Protein AF-A0A9W3CLK1-F1 (afdb_monomer_lite)

Secondary structure (DSSP, 8-state):
--------HHHHHHHHHHHHHHHHHHHHHHHHHHHHHHHHHHHHH--SHHHHHHHHHHHHHHHHHHT-TT---PPPEEEEEE-SSS-EEEEEE---SS-HHHHHHHHH-TTGGGT-TTEEEEEEEEEEEEETTEEEEEEEEEEEEEETTEEEE-

Foldseek 3Di:
DDDDPDPPVVVQVVVVVVPQPVVLVLLVVCVPPPPVVLLVVLVVPDPDPVSVVVSVVQVVQQVCLVPPPPDDFDTWDWDWADDPDDDIDIDIHGDHSHQPVSVVCCVQPQVVCVSPVFWDGFPDKDWPDDDPSDTDIDTDTWTWDDDDPDIDID

Organism: Raphanus sativus (NCBI:txid3726)

Sequence (154 aa):
MFENKDVFPGFVVWINQTIREPLKAEFKRLRNVKEQNLVKSLKAEKETTHDNHRYEKLEKQLQAWRTNPSWIDQPPKVQVKTQNGSFCHLNIEVNVGLPPESVYNIFTHPDNKRYFKNIKECISRKVLMEEGPMQTVEVKQAAAWKFLWWSVKI

Structure (mmCIF, N/CA/C/O backbone):
data_AF-A0A9W3CLK1-F1
#
_entry.id   AF-A0A9W3CLK1-F1
#
loop_
_atom_site.group_PDB
_atom_site.id
_atom_site.type_symbol
_atom_site.label_atom_id
_atom_site.label_alt_id
_atom_site.label_comp_id
_atom_site.label_asym_id
_atom_site.label_entity_id
_atom_site.label_seq_id
_atom_site.pdbx_PDB_ins_code
_atom_site.Cartn_x
_atom_site.Cartn_y
_atom_site.Cartn_z
_atom_site.occupancy
_atom_site.B_iso_or_equiv
_atom_site.auth_seq_id
_atom_site.auth_comp_id
_atom_site.auth_asym_id
_atom_site.auth_atom_id
_atom_site.pdbx_PDB_model_num
ATOM 1 N N . MET A 1 1 ? -12.351 27.516 29.440 1.00 32.84 1 MET A N 1
ATOM 2 C CA . MET A 1 1 ? -11.060 26.983 29.914 1.00 32.84 1 MET A CA 1
ATOM 3 C C . MET A 1 1 ? -11.330 25.588 30.456 1.00 32.84 1 MET A C 1
ATOM 5 O O . MET A 1 1 ? -11.848 25.477 31.552 1.00 32.84 1 MET A O 1
ATOM 9 N N . PHE A 1 2 ? -11.107 24.547 29.652 1.00 29.19 2 PHE A N 1
ATOM 10 C CA . PHE A 1 2 ? -11.082 23.163 30.131 1.00 29.19 2 PHE A CA 1
ATOM 11 C C . PHE A 1 2 ? -9.828 22.519 29.561 1.00 29.19 2 PHE A C 1
ATOM 13 O O . PHE A 1 2 ? -9.726 22.215 28.375 1.00 29.19 2 PHE A O 1
ATOM 20 N N . GLU A 1 3 ? -8.842 22.447 30.437 1.00 38.81 3 GLU A N 1
ATOM 21 C CA . GLU A 1 3 ? -7.552 21.819 30.259 1.00 38.81 3 GLU A CA 1
ATOM 22 C C . GLU A 1 3 ? -7.741 20.364 30.695 1.00 38.81 3 GLU A C 1
ATOM 24 O O . GLU A 1 3 ? -7.945 20.105 31.873 1.00 38.81 3 GLU A O 1
ATOM 29 N N . ASN A 1 4 ? -7.750 19.421 29.753 1.00 38.91 4 ASN A N 1
ATOM 30 C CA . ASN A 1 4 ? -7.657 17.998 30.072 1.00 38.91 4 ASN A CA 1
ATOM 31 C C . ASN A 1 4 ? -6.397 17.452 29.412 1.00 38.91 4 ASN A C 1
ATOM 33 O O . ASN A 1 4 ? -6.362 17.074 28.241 1.00 38.91 4 ASN A O 1
ATOM 37 N N . LYS A 1 5 ? -5.333 17.507 30.211 1.00 41.12 5 LYS A N 1
ATOM 38 C CA . LYS A 1 5 ? -4.092 16.769 30.037 1.00 41.12 5 LYS A CA 1
ATOM 39 C C . LYS A 1 5 ? -4.393 15.327 30.413 1.00 41.12 5 LYS A C 1
ATOM 41 O O . LYS A 1 5 ? -4.421 15.051 31.593 1.00 41.12 5 LYS A O 1
ATOM 46 N N . ASP A 1 6 ? -4.626 14.458 29.437 1.00 45.28 6 ASP A N 1
ATOM 47 C CA . ASP A 1 6 ? -4.433 13.008 29.588 1.00 45.28 6 ASP A CA 1
ATOM 48 C C . ASP A 1 6 ? -4.319 12.364 28.200 1.00 45.28 6 ASP A C 1
ATOM 50 O O . ASP A 1 6 ? -5.123 11.548 27.753 1.00 45.28 6 ASP A O 1
ATOM 54 N N . VAL A 1 7 ? -3.281 12.769 27.466 1.00 46.81 7 VAL A N 1
ATOM 55 C CA . VAL A 1 7 ? -2.800 12.002 26.315 1.00 46.81 7 VAL A CA 1
ATOM 56 C C . VAL A 1 7 ? -1.894 10.921 26.884 1.00 46.81 7 VAL A C 1
ATOM 58 O O . VAL A 1 7 ? -0.743 11.208 27.190 1.00 46.81 7 VAL A O 1
ATOM 61 N N . PHE A 1 8 ? -2.407 9.698 27.052 1.00 44.97 8 PHE A N 1
ATOM 62 C CA . PHE A 1 8 ? -1.614 8.542 27.483 1.00 44.97 8 PHE A CA 1
ATOM 63 C C . PHE A 1 8 ? -0.464 8.301 26.489 1.00 44.97 8 PHE A C 1
ATOM 65 O O . PHE A 1 8 ? -0.695 7.730 25.415 1.00 44.97 8 PHE A O 1
ATOM 72 N N . PRO A 1 9 ? 0.790 8.671 26.817 1.00 54.47 9 PRO A N 1
ATOM 73 C CA . PRO A 1 9 ? 1.911 8.539 25.887 1.00 54.47 9 PRO A CA 1
ATOM 74 C C . PRO A 1 9 ? 2.159 7.064 25.551 1.00 54.47 9 PRO A C 1
ATOM 76 O O . PRO A 1 9 ? 2.515 6.722 24.424 1.00 54.47 9 PRO A O 1
ATOM 79 N N . GLY A 1 10 ? 1.876 6.179 26.515 1.00 53.38 10 GLY A N 1
ATOM 80 C CA . GLY A 1 10 ? 1.973 4.731 26.361 1.00 53.38 10 GLY A CA 1
ATOM 81 C C . GLY A 1 10 ? 1.075 4.170 25.258 1.00 53.38 10 GLY A C 1
ATOM 82 O O . GLY A 1 10 ? 1.513 3.284 24.532 1.00 53.38 10 GLY A O 1
ATOM 83 N N . PHE A 1 11 ? -0.130 4.714 25.054 1.00 53.09 11 PHE A N 1
ATOM 84 C CA . PHE A 1 11 ? -1.050 4.223 24.021 1.00 53.09 11 PHE A CA 1
ATOM 85 C C . PHE A 1 11 ? -0.568 4.583 22.606 1.00 53.09 11 PHE A C 1
ATOM 87 O O . PHE A 1 11 ? -0.604 3.751 21.702 1.00 53.09 11 PHE A O 1
ATOM 94 N N . VAL A 1 12 ? -0.028 5.794 22.419 1.00 55.78 12 VAL A N 1
ATOM 95 C CA . VAL A 1 12 ? 0.512 6.252 21.124 1.00 55.78 12 VAL A CA 1
ATOM 96 C C . VAL A 1 12 ? 1.803 5.507 20.759 1.00 55.78 12 VAL A C 1
ATOM 98 O O . VAL A 1 12 ? 1.991 5.109 19.606 1.00 55.78 12 VAL A O 1
ATOM 101 N N . VAL A 1 13 ? 2.684 5.274 21.739 1.00 59.16 13 VAL A N 1
ATOM 102 C CA . VAL A 1 13 ? 3.910 4.477 21.553 1.00 59.16 13 VAL A CA 1
ATOM 103 C C . VAL A 1 13 ? 3.567 3.018 21.231 1.00 59.16 13 VAL A C 1
ATOM 105 O O . VAL A 1 13 ? 4.127 2.453 20.288 1.00 59.16 13 VAL A O 1
ATOM 108 N N . TRP A 1 14 ? 2.597 2.439 21.943 1.00 55.56 14 TRP A N 1
ATOM 109 C CA . TRP A 1 14 ? 2.131 1.068 21.730 1.00 55.56 14 TRP A CA 1
ATOM 110 C C . TRP A 1 14 ? 1.499 0.864 20.345 1.00 55.56 14 TRP A C 1
ATOM 112 O O . TRP A 1 14 ? 1.829 -0.108 19.663 1.00 55.56 14 TRP A O 1
ATOM 122 N N . ILE A 1 15 ? 0.669 1.800 19.866 1.00 56.59 15 ILE A N 1
ATOM 123 C CA . ILE A 1 15 ? 0.101 1.758 18.505 1.00 56.59 15 ILE A CA 1
ATOM 124 C C . ILE A 1 15 ? 1.206 1.807 17.442 1.00 56.59 15 ILE A C 1
ATOM 126 O O . ILE A 1 15 ? 1.190 1.012 16.501 1.00 56.59 15 ILE A O 1
ATOM 130 N N . ASN A 1 16 ? 2.191 2.699 17.590 1.00 58.41 16 ASN A N 1
ATOM 131 C CA . ASN A 1 16 ? 3.292 2.819 16.628 1.00 58.41 16 ASN A CA 1
ATOM 132 C C . ASN A 1 16 ? 4.101 1.519 16.498 1.00 58.41 16 ASN A C 1
ATOM 134 O O . ASN A 1 16 ? 4.444 1.119 15.384 1.00 58.41 16 ASN A O 1
ATOM 138 N N . GLN A 1 17 ? 4.390 0.845 17.613 1.00 60.28 17 GLN A N 1
ATOM 139 C CA . GLN A 1 17 ? 5.095 -0.442 17.611 1.00 60.28 17 GLN A CA 1
ATOM 140 C C . GLN A 1 17 ? 4.221 -1.569 17.039 1.00 60.28 17 GLN A C 1
ATOM 142 O O . GLN A 1 17 ? 4.678 -2.327 16.183 1.00 60.28 17 GLN A O 1
ATOM 147 N N . THR A 1 18 ? 2.947 -1.627 17.438 1.00 59.12 18 THR A N 1
ATOM 148 C CA . THR A 1 18 ? 2.001 -2.672 17.012 1.00 59.12 18 THR A CA 1
ATOM 149 C C . THR A 1 18 ? 1.671 -2.596 15.521 1.00 59.12 18 THR A C 1
ATOM 151 O O . THR A 1 18 ? 1.406 -3.622 14.908 1.00 59.12 18 THR A O 1
ATOM 154 N N . ILE A 1 19 ? 1.713 -1.410 14.905 1.00 59.34 19 ILE A N 1
ATOM 155 C CA . ILE A 1 19 ? 1.439 -1.235 13.468 1.00 59.34 19 ILE A CA 1
ATOM 156 C C . ILE A 1 19 ? 2.698 -1.451 12.607 1.00 59.34 19 ILE A C 1
ATOM 158 O O . ILE A 1 19 ? 2.594 -1.973 11.494 1.00 59.34 19 ILE A O 1
ATOM 162 N N . ARG A 1 20 ? 3.897 -1.094 13.093 1.00 57.81 20 ARG A N 1
ATOM 163 C CA . ARG A 1 20 ? 5.140 -1.147 12.295 1.00 57.81 20 ARG A CA 1
ATOM 164 C C . ARG A 1 20 ? 5.575 -2.558 11.912 1.00 57.81 20 ARG A C 1
ATOM 166 O O . ARG A 1 20 ? 5.870 -2.795 10.741 1.00 57.81 20 ARG A O 1
ATOM 173 N N . GLU A 1 21 ? 5.626 -3.484 12.866 1.00 65.69 21 GLU A N 1
ATOM 174 C CA . GLU A 1 21 ? 6.140 -4.837 12.607 1.00 65.69 21 GLU A CA 1
ATOM 175 C C . GLU A 1 21 ? 5.239 -5.654 11.658 1.00 65.69 21 GLU A C 1
ATOM 177 O O . GLU A 1 21 ? 5.756 -6.231 10.694 1.00 65.69 21 GLU A O 1
ATOM 182 N N . PRO A 1 22 ? 3.896 -5.643 11.806 1.00 62.69 22 PRO A N 1
ATOM 183 C CA . PRO A 1 22 ? 3.004 -6.301 10.853 1.00 62.69 22 PRO A CA 1
ATOM 184 C C . PRO A 1 22 ? 3.088 -5.702 9.449 1.00 62.69 22 PRO A C 1
ATOM 186 O O . PRO A 1 22 ? 3.072 -6.451 8.472 1.00 62.69 22 PRO A O 1
ATOM 189 N N . LEU A 1 23 ? 3.223 -4.374 9.326 1.00 55.78 23 LEU A N 1
ATOM 190 C CA . LEU A 1 23 ? 3.400 -3.725 8.024 1.00 55.78 23 LEU A CA 1
ATOM 191 C C . LEU A 1 23 ? 4.710 -4.155 7.363 1.00 55.78 23 LEU A C 1
ATOM 193 O O . LEU A 1 23 ? 4.704 -4.533 6.194 1.00 55.78 23 LEU A O 1
ATOM 197 N N . LYS A 1 24 ? 5.821 -4.163 8.105 1.00 60.84 24 LYS A N 1
ATOM 198 C CA . LYS A 1 24 ? 7.133 -4.587 7.596 1.00 60.84 24 LYS A CA 1
ATOM 199 C C . LYS A 1 24 ? 7.107 -6.031 7.082 1.00 60.84 24 LYS A C 1
ATOM 201 O O . LYS A 1 24 ? 7.610 -6.311 5.992 1.00 60.84 24 LYS A O 1
ATOM 206 N N . ALA A 1 25 ? 6.482 -6.938 7.833 1.00 63.69 25 ALA A N 1
ATOM 207 C CA . ALA A 1 25 ? 6.323 -8.336 7.437 1.00 63.69 25 ALA A CA 1
ATOM 208 C C . ALA A 1 25 ? 5.411 -8.501 6.208 1.00 63.69 25 ALA A C 1
ATOM 210 O O . ALA A 1 25 ? 5.738 -9.264 5.294 1.00 63.69 25 ALA A O 1
ATOM 211 N N . GLU A 1 26 ? 4.295 -7.766 6.142 1.00 59.78 26 GLU A N 1
ATOM 212 C CA . GLU A 1 26 ? 3.408 -7.784 4.976 1.00 59.78 26 GLU A CA 1
ATOM 213 C C . GLU A 1 26 ? 4.099 -7.231 3.727 1.00 59.78 26 GLU A C 1
ATOM 215 O O . GLU A 1 26 ? 4.034 -7.882 2.690 1.00 59.78 26 GLU A O 1
ATOM 220 N N . PHE A 1 27 ? 4.831 -6.114 3.805 1.00 57.94 27 PHE A N 1
ATOM 221 C CA . PHE A 1 27 ? 5.576 -5.570 2.659 1.00 57.94 27 PHE A CA 1
ATOM 222 C C . PHE A 1 27 ? 6.632 -6.547 2.130 1.00 57.94 27 PHE A C 1
ATOM 224 O O . PHE A 1 27 ? 6.719 -6.763 0.918 1.00 57.94 27 PHE A O 1
ATOM 231 N N . LYS A 1 28 ? 7.374 -7.217 3.022 1.00 62.97 28 LYS A N 1
ATOM 232 C CA . LYS A 1 28 ? 8.324 -8.270 2.630 1.00 62.97 28 LYS A CA 1
ATOM 233 C C . LYS A 1 28 ? 7.619 -9.442 1.933 1.00 62.97 28 LYS A C 1
ATOM 235 O O . LYS A 1 28 ? 8.110 -9.958 0.932 1.00 62.97 28 LYS A O 1
ATOM 240 N N . ARG A 1 29 ? 6.440 -9.845 2.421 1.00 58.28 29 ARG A N 1
ATOM 241 C CA . ARG A 1 29 ? 5.622 -10.912 1.818 1.00 58.28 29 ARG A CA 1
ATOM 242 C C . ARG A 1 29 ? 5.010 -10.503 0.473 1.00 58.28 29 ARG A C 1
ATOM 244 O O . ARG A 1 29 ? 4.900 -11.339 -0.424 1.00 58.28 29 ARG A O 1
ATOM 251 N N . LEU A 1 30 ? 4.616 -9.236 0.324 1.00 53.25 30 LEU A N 1
ATOM 252 C CA . LEU A 1 30 ? 4.054 -8.681 -0.910 1.00 53.25 30 LEU A CA 1
ATOM 253 C C . LEU A 1 30 ? 5.049 -8.736 -2.069 1.00 53.25 30 LEU A C 1
ATOM 255 O O . LEU A 1 30 ? 4.638 -9.085 -3.177 1.00 53.25 30 LEU A O 1
ATOM 259 N N . ARG A 1 31 ? 6.338 -8.500 -1.797 1.00 54.62 31 ARG A N 1
ATOM 260 C CA . ARG A 1 31 ? 7.413 -8.624 -2.791 1.00 54.62 31 ARG A CA 1
ATOM 261 C C . ARG A 1 31 ? 7.511 -10.031 -3.385 1.00 54.62 31 ARG A C 1
ATOM 263 O O . ARG A 1 31 ? 7.599 -10.183 -4.596 1.00 54.62 31 ARG A O 1
ATOM 270 N N . ASN A 1 32 ? 7.434 -11.067 -2.547 1.00 54.34 32 ASN A N 1
ATOM 271 C CA . ASN A 1 32 ? 7.739 -12.435 -2.980 1.00 54.34 32 ASN A CA 1
ATOM 272 C C . ASN A 1 32 ? 6.598 -13.130 -3.748 1.00 54.34 32 ASN A C 1
ATOM 274 O O . ASN A 1 32 ? 6.869 -13.976 -4.592 1.00 54.34 32 ASN A O 1
ATOM 278 N N . VAL A 1 33 ? 5.326 -12.825 -3.456 1.00 51.88 33 VAL A N 1
ATOM 279 C CA . VAL A 1 33 ? 4.182 -13.643 -3.932 1.00 51.88 33 VAL A CA 1
ATOM 280 C C . VAL A 1 33 ? 3.387 -12.997 -5.077 1.00 51.88 33 VAL A C 1
ATOM 282 O O . VAL A 1 33 ? 2.725 -13.699 -5.845 1.00 51.88 33 VAL A O 1
ATOM 285 N N . LYS A 1 34 ? 3.379 -11.663 -5.201 1.00 55.94 34 LYS A N 1
ATOM 286 C CA . LYS A 1 34 ? 2.338 -10.975 -5.995 1.00 55.94 34 LYS A CA 1
ATOM 287 C C . LYS A 1 34 ? 2.825 -10.253 -7.247 1.00 55.94 34 LYS A C 1
ATOM 289 O O . LYS A 1 34 ? 1.989 -9.969 -8.103 1.00 55.94 34 LYS A O 1
ATOM 294 N N . GLU A 1 35 ? 4.129 -10.043 -7.415 1.00 54.62 35 GLU A N 1
ATOM 295 C CA . GLU A 1 35 ? 4.669 -9.386 -8.614 1.00 54.62 35 GLU A CA 1
ATOM 296 C C . GLU A 1 35 ? 4.442 -10.196 -9.897 1.00 54.62 35 GLU A C 1
ATOM 298 O O . GLU A 1 35 ? 3.976 -9.643 -10.887 1.00 54.62 35 GLU A O 1
ATOM 303 N N . GLN A 1 36 ? 4.654 -11.518 -9.868 1.00 50.81 36 GLN A N 1
ATOM 304 C CA . GLN A 1 36 ? 4.436 -12.389 -11.036 1.00 50.81 36 GLN A CA 1
ATOM 305 C C . GLN A 1 36 ? 2.985 -12.364 -11.540 1.00 50.81 36 GLN A C 1
ATOM 307 O O . GLN A 1 36 ? 2.725 -12.538 -12.728 1.00 50.81 36 GLN A O 1
ATOM 312 N N . ASN A 1 37 ? 2.026 -12.131 -10.642 1.00 55.19 37 ASN A N 1
ATOM 313 C CA . ASN A 1 37 ? 0.617 -12.068 -11.005 1.00 55.19 37 ASN A CA 1
ATOM 314 C C . ASN A 1 37 ? 0.161 -10.670 -11.440 1.00 55.19 37 ASN A C 1
ATOM 316 O O . ASN A 1 37 ? -0.787 -10.580 -12.210 1.00 55.19 37 ASN A O 1
ATOM 320 N N . LEU A 1 38 ? 0.820 -9.607 -10.967 1.00 54.34 38 LEU A N 1
ATOM 321 C CA . LEU A 1 38 ? 0.545 -8.229 -11.383 1.00 54.34 38 LEU A CA 1
ATOM 322 C C . LEU A 1 38 ? 0.961 -8.021 -12.847 1.00 54.34 38 LEU A C 1
ATOM 324 O O . LEU A 1 38 ? 0.194 -7.482 -13.634 1.00 54.34 38 LEU A O 1
ATOM 328 N N . VAL A 1 39 ? 2.110 -8.581 -13.241 1.00 53.84 39 VAL A N 1
ATOM 329 C CA . VAL A 1 39 ? 2.546 -8.668 -14.648 1.00 53.84 39 VAL A CA 1
ATOM 330 C C . VAL A 1 39 ? 1.532 -9.435 -15.505 1.00 53.84 39 VAL A C 1
ATOM 332 O O . VAL A 1 39 ? 1.255 -9.069 -16.644 1.00 53.84 39 VAL A O 1
ATOM 335 N N . LYS A 1 40 ? 0.949 -10.506 -14.956 1.00 55.69 40 LYS A N 1
ATOM 336 C CA . LYS A 1 40 ? -0.004 -11.363 -15.669 1.00 55.69 40 LYS A CA 1
ATOM 337 C C . LYS A 1 40 ? -1.389 -10.722 -15.827 1.00 55.69 40 LYS A C 1
ATOM 339 O O . LYS A 1 40 ? -1.987 -10.895 -16.882 1.00 55.69 40 LYS A O 1
ATOM 344 N N . SER A 1 41 ? -1.892 -9.988 -14.825 1.00 54.78 41 SER A N 1
ATOM 345 C CA . SER A 1 41 ? -3.189 -9.296 -14.935 1.00 54.78 41 SER A CA 1
ATOM 346 C C . SER A 1 41 ? -3.107 -8.074 -15.845 1.00 54.78 41 SER A C 1
ATOM 348 O O . SER A 1 41 ? -3.996 -7.873 -16.660 1.00 54.78 41 SER A O 1
ATOM 350 N N . LEU A 1 42 ? -2.002 -7.326 -15.785 1.00 52.69 42 LEU A N 1
ATOM 351 C CA . LEU A 1 42 ? -1.740 -6.201 -16.680 1.00 52.69 42 LEU A CA 1
ATOM 352 C C . LEU A 1 42 ? -1.675 -6.631 -18.158 1.00 52.69 42 LEU A C 1
ATOM 354 O O . LEU A 1 42 ? -2.276 -5.990 -19.016 1.00 52.69 42 LEU A O 1
ATOM 358 N N . LYS A 1 43 ? -1.022 -7.762 -18.462 1.00 52.34 43 LYS A N 1
ATOM 359 C CA . LYS A 1 43 ? -0.974 -8.327 -19.825 1.00 52.34 43 LYS A CA 1
ATOM 360 C C . LYS A 1 43 ? -2.339 -8.754 -20.373 1.00 52.34 43 LYS A C 1
ATOM 362 O O . LYS A 1 43 ? -2.511 -8.756 -21.583 1.00 52.34 43 LYS A O 1
ATOM 367 N N . ALA A 1 44 ? -3.285 -9.131 -19.513 1.00 52.03 44 ALA A N 1
ATOM 368 C CA . ALA A 1 44 ? -4.592 -9.634 -19.937 1.00 52.03 44 ALA A CA 1
ATOM 369 C C . ALA A 1 44 ? -5.599 -8.522 -20.294 1.00 52.03 44 ALA A C 1
ATOM 371 O O . ALA A 1 44 ? -6.623 -8.816 -20.898 1.00 52.03 44 ALA A O 1
ATOM 372 N N . GLU A 1 45 ? -5.338 -7.265 -19.915 1.00 52.53 45 GLU A N 1
ATOM 373 C CA . GLU A 1 45 ? -6.322 -6.176 -20.018 1.00 52.53 45 GLU A CA 1
ATOM 374 C C . GLU A 1 45 ? -6.114 -5.247 -21.233 1.00 52.53 45 GLU A C 1
ATOM 376 O O . GLU A 1 45 ? -7.017 -4.486 -21.568 1.00 52.53 45 GLU A O 1
ATOM 381 N N . LYS A 1 46 ? -4.957 -5.269 -21.918 1.00 53.28 46 LYS A N 1
ATOM 382 C CA . LYS A 1 46 ? -4.653 -4.282 -22.979 1.00 53.28 46 LYS A CA 1
ATOM 383 C C . LYS A 1 46 ? -3.889 -4.860 -24.173 1.00 53.28 46 LYS A C 1
ATOM 385 O O . LYS A 1 46 ? -2.670 -5.012 -24.126 1.00 53.28 46 LYS A O 1
ATOM 390 N N . GLU A 1 47 ? -4.612 -5.099 -25.266 1.00 49.25 47 GLU A N 1
ATOM 391 C CA . GLU A 1 47 ? -4.083 -5.483 -26.581 1.00 49.25 47 GLU A CA 1
ATOM 392 C C . GLU A 1 47 ? -4.100 -4.278 -27.547 1.00 49.25 47 GLU A C 1
ATOM 394 O O . GLU A 1 47 ? -4.954 -4.174 -28.421 1.00 49.25 47 GLU A O 1
ATOM 399 N N . THR A 1 48 ? -3.156 -3.338 -27.410 1.00 49.84 48 THR A N 1
ATOM 400 C CA . THR A 1 48 ? -2.817 -2.387 -28.492 1.00 49.84 48 THR A CA 1
ATOM 401 C C . THR A 1 48 ? -1.300 -2.199 -28.605 1.00 49.84 48 THR A C 1
ATOM 403 O O . THR A 1 48 ? -0.554 -2.386 -27.642 1.00 49.84 48 THR A O 1
ATOM 406 N N . THR A 1 49 ? -0.802 -1.822 -29.787 1.00 54.19 49 THR A N 1
ATOM 407 C CA . THR A 1 49 ? 0.642 -1.685 -30.071 1.00 54.19 49 THR A CA 1
ATOM 408 C C . THR A 1 49 ? 1.333 -0.634 -29.189 1.00 54.19 49 THR A C 1
ATOM 410 O O . THR A 1 49 ? 2.484 -0.820 -28.797 1.00 54.19 49 THR A O 1
ATOM 413 N N . HIS A 1 50 ? 0.626 0.446 -28.830 1.00 51.41 50 HIS A N 1
ATOM 414 C CA . HIS A 1 50 ? 1.121 1.488 -27.921 1.00 51.41 50 HIS A CA 1
ATOM 415 C C . HIS A 1 50 ? 1.218 0.986 -26.469 1.00 51.41 50 HIS A C 1
ATOM 417 O O . HIS A 1 50 ? 2.165 1.313 -25.749 1.00 51.41 50 HIS A O 1
ATOM 423 N N . ASP A 1 51 ? 0.277 0.137 -26.053 1.00 58.25 51 ASP A N 1
ATOM 424 C CA . ASP A 1 51 ? 0.295 -0.481 -24.728 1.00 58.25 51 ASP A CA 1
ATOM 425 C C . ASP A 1 51 ? 1.456 -1.472 -24.580 1.00 58.25 51 ASP A C 1
ATOM 427 O O . ASP A 1 51 ? 2.083 -1.533 -23.522 1.00 58.25 51 ASP A O 1
ATOM 431 N N . ASN A 1 52 ? 1.829 -2.176 -25.653 1.00 64.00 52 ASN A N 1
ATOM 432 C CA . ASN A 1 52 ? 2.902 -3.171 -25.612 1.00 64.00 52 ASN A CA 1
ATOM 433 C C . ASN A 1 52 ? 4.279 -2.556 -25.280 1.00 64.00 52 ASN A C 1
ATOM 435 O O . ASN A 1 52 ? 5.014 -3.081 -24.444 1.00 64.00 52 ASN A O 1
ATOM 439 N N . HIS A 1 53 ? 4.603 -1.389 -25.853 1.00 72.38 53 HIS A N 1
ATOM 440 C CA . HIS A 1 53 ? 5.848 -0.670 -25.543 1.00 72.38 53 HIS A CA 1
ATOM 441 C C . HIS A 1 53 ? 5.874 -0.152 -24.093 1.00 72.38 53 HIS A C 1
ATOM 443 O O . HIS A 1 53 ? 6.910 -0.185 -23.421 1.00 72.38 53 HIS A O 1
ATOM 449 N N . ARG A 1 54 ? 4.724 0.302 -23.574 1.00 74.19 54 ARG A N 1
ATOM 450 C CA . ARG A 1 54 ? 4.588 0.728 -22.173 1.00 74.19 54 ARG A CA 1
ATOM 451 C C . ARG A 1 54 ? 4.797 -0.447 -21.215 1.00 74.19 54 ARG A C 1
ATOM 453 O O . ARG A 1 54 ? 5.511 -0.291 -20.225 1.00 74.19 54 ARG A O 1
ATOM 460 N N . TYR A 1 55 ? 4.257 -1.623 -21.538 1.00 76.94 55 TYR A N 1
ATOM 461 C CA . TYR A 1 55 ? 4.496 -2.841 -20.763 1.00 76.94 55 TYR A CA 1
ATOM 462 C C . TYR A 1 55 ? 5.952 -3.283 -20.790 1.00 76.94 55 TYR A C 1
ATOM 464 O O . TYR A 1 55 ? 6.515 -3.566 -19.738 1.00 76.94 55 TYR A O 1
ATOM 472 N N . GLU A 1 56 ? 6.592 -3.294 -21.957 1.00 82.38 56 GLU A N 1
ATOM 473 C CA . GLU A 1 56 ? 8.005 -3.660 -22.065 1.00 82.38 56 GLU A CA 1
ATOM 474 C C . GLU A 1 56 ? 8.897 -2.725 -21.229 1.00 82.38 56 GLU A C 1
ATOM 476 O O . GLU A 1 56 ? 9.805 -3.172 -20.520 1.00 82.38 56 GLU A O 1
ATOM 481 N N . LYS A 1 57 ? 8.600 -1.420 -21.252 1.00 87.12 57 LYS A N 1
ATOM 482 C CA . LYS A 1 57 ? 9.272 -0.423 -20.413 1.00 87.12 57 LYS A CA 1
ATOM 483 C C . LYS A 1 57 ? 9.069 -0.711 -18.923 1.00 87.12 57 LYS A C 1
ATOM 485 O O . LYS A 1 57 ? 10.043 -0.669 -18.170 1.00 87.12 57 LYS A O 1
ATOM 490 N N . LEU A 1 58 ? 7.843 -1.024 -18.502 1.00 85.75 58 LEU A N 1
ATOM 491 C CA . LEU A 1 58 ? 7.532 -1.340 -17.107 1.00 85.75 58 LEU A CA 1
ATOM 492 C C . LEU A 1 58 ? 8.234 -2.624 -16.641 1.00 85.75 58 LEU A C 1
ATOM 494 O O . LEU A 1 58 ? 8.785 -2.649 -15.543 1.00 85.75 58 LEU A O 1
ATOM 498 N N . GLU A 1 59 ? 8.289 -3.661 -17.479 1.00 85.31 59 GLU A N 1
ATOM 499 C CA . GLU A 1 59 ? 9.010 -4.907 -17.183 1.00 85.31 59 GLU A CA 1
ATOM 500 C C . GLU A 1 59 ? 10.512 -4.672 -17.000 1.00 85.31 59 GLU A C 1
ATOM 502 O O . GLU A 1 59 ? 11.101 -5.154 -16.031 1.00 85.31 59 GLU A O 1
ATOM 507 N N . LYS A 1 60 ? 11.134 -3.875 -17.878 1.00 89.12 60 LYS A N 1
ATOM 508 C CA . LYS A 1 60 ? 12.545 -3.480 -17.737 1.00 89.12 60 LYS A CA 1
ATOM 509 C C . LYS A 1 60 ? 12.791 -2.742 -16.420 1.00 89.12 60 LYS A C 1
ATOM 511 O O . LYS A 1 60 ? 13.761 -3.036 -15.723 1.00 89.12 60 LYS A O 1
ATOM 516 N N . GLN A 1 61 ? 11.899 -1.821 -16.052 1.00 88.12 61 GLN A N 1
ATOM 517 C CA . GLN A 1 61 ? 11.986 -1.101 -14.780 1.00 88.12 61 GLN A CA 1
ATOM 518 C C . GLN A 1 61 ? 11.815 -2.040 -13.580 1.00 88.12 61 GLN A C 1
ATOM 520 O O . GLN A 1 61 ? 12.614 -1.982 -12.649 1.00 88.12 61 GLN A O 1
ATOM 525 N N . LEU A 1 62 ? 10.820 -2.931 -13.600 1.00 87.75 62 LEU A N 1
ATOM 526 C CA . LEU A 1 62 ? 10.618 -3.942 -12.558 1.00 87.75 62 LEU A CA 1
ATOM 527 C C . LEU A 1 62 ? 11.860 -4.818 -12.386 1.00 87.75 62 LEU A C 1
ATOM 529 O O . LEU A 1 62 ? 12.292 -5.055 -11.260 1.00 87.75 62 LEU A O 1
ATOM 533 N N . GLN A 1 63 ? 12.464 -5.259 -13.490 1.00 88.00 63 GLN A N 1
ATOM 534 C CA . GLN A 1 63 ? 13.674 -6.067 -13.442 1.00 88.00 63 GLN A CA 1
ATOM 535 C C . GLN A 1 63 ? 14.845 -5.303 -12.814 1.00 88.00 63 GLN A C 1
ATOM 537 O O . GLN A 1 63 ? 15.506 -5.846 -11.932 1.00 88.00 63 GLN A O 1
ATOM 542 N N . ALA A 1 64 ? 15.050 -4.039 -13.196 1.00 88.56 64 ALA A N 1
ATOM 543 C CA . ALA A 1 64 ? 16.089 -3.193 -12.613 1.00 88.56 64 ALA A CA 1
ATOM 544 C C . ALA A 1 64 ? 15.907 -2.999 -11.097 1.00 88.56 64 ALA A C 1
ATOM 546 O O . ALA A 1 64 ? 16.885 -3.052 -10.354 1.00 88.56 64 ALA A O 1
ATOM 547 N N . TRP A 1 65 ? 14.666 -2.833 -10.623 1.00 87.06 65 TRP A N 1
ATOM 548 C CA . TRP A 1 65 ? 14.363 -2.743 -9.191 1.00 87.06 65 TRP A CA 1
ATOM 549 C C . TRP A 1 65 ? 14.613 -4.061 -8.448 1.00 87.06 65 TRP A C 1
ATOM 551 O O . TRP A 1 65 ? 15.180 -4.036 -7.358 1.00 87.06 65 TRP A O 1
ATOM 561 N N . ARG A 1 66 ? 14.259 -5.214 -9.037 1.00 82.44 66 ARG A N 1
ATOM 562 C CA . ARG A 1 66 ? 14.494 -6.543 -8.433 1.00 82.44 66 ARG A CA 1
ATOM 563 C C . ARG A 1 66 ? 15.967 -6.858 -8.241 1.00 82.44 66 ARG A C 1
ATOM 565 O O . ARG A 1 66 ? 16.332 -7.487 -7.253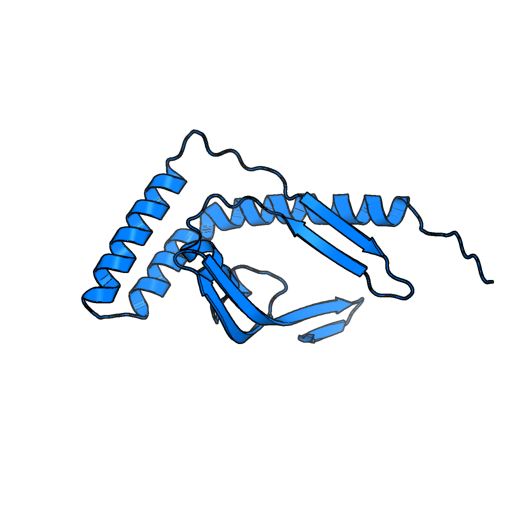 1.00 82.44 66 ARG A O 1
ATOM 572 N N . THR A 1 67 ? 16.793 -6.475 -9.208 1.00 88.25 67 THR A N 1
ATOM 573 C CA . THR A 1 67 ? 18.224 -6.781 -9.196 1.00 88.25 67 THR A CA 1
ATOM 574 C C . THR A 1 67 ? 19.057 -5.678 -8.561 1.00 88.25 67 THR A C 1
ATOM 576 O O . THR A 1 67 ? 20.274 -5.803 -8.567 1.00 88.25 67 THR A O 1
ATOM 579 N N . ASN A 1 68 ? 18.447 -4.600 -8.052 1.00 88.69 68 ASN A N 1
ATOM 580 C CA . ASN A 1 68 ? 19.176 -3.482 -7.464 1.00 88.69 68 ASN A CA 1
ATOM 581 C C . ASN A 1 68 ? 19.837 -3.913 -6.139 1.00 88.69 68 ASN A C 1
ATOM 583 O O . ASN A 1 68 ? 19.135 -4.035 -5.131 1.00 88.69 68 ASN A O 1
ATOM 587 N N . PRO A 1 69 ? 21.172 -4.103 -6.097 1.00 87.06 69 PRO A N 1
ATOM 588 C CA . PRO A 1 69 ? 21.851 -4.574 -4.891 1.00 87.06 69 PRO A CA 1
ATOM 589 C C . PRO A 1 69 ? 21.923 -3.489 -3.809 1.00 87.06 69 PRO A C 1
ATOM 591 O O . PRO A 1 69 ? 22.114 -3.795 -2.636 1.00 87.06 69 PRO A O 1
ATOM 594 N N . SER A 1 70 ? 21.757 -2.224 -4.199 1.00 89.62 70 SER A N 1
ATOM 595 C CA . SER A 1 70 ? 21.789 -1.070 -3.303 1.00 89.62 70 SER A CA 1
ATOM 596 C C . SER A 1 70 ? 20.439 -0.811 -2.632 1.00 89.62 70 SER A C 1
ATOM 598 O O . SER A 1 70 ? 20.350 0.048 -1.754 1.00 89.62 70 SER A O 1
ATOM 600 N N . TRP A 1 71 ? 19.371 -1.510 -3.038 1.00 86.81 71 TRP A N 1
ATOM 601 C CA . TRP A 1 71 ? 18.070 -1.359 -2.400 1.00 86.81 71 TRP A CA 1
ATOM 602 C C . TRP A 1 71 ? 18.042 -2.071 -1.047 1.00 86.81 71 TRP A C 1
ATOM 604 O O . TRP A 1 71 ? 18.190 -3.289 -0.957 1.00 86.81 71 TRP A O 1
ATOM 614 N N . ILE A 1 72 ? 17.778 -1.304 0.008 1.00 86.94 72 ILE A N 1
ATOM 615 C CA . ILE A 1 72 ? 17.603 -1.812 1.366 1.00 86.94 72 ILE A CA 1
ATOM 616 C C . ILE A 1 72 ? 16.225 -1.387 1.853 1.00 86.94 72 ILE A C 1
ATOM 618 O O . ILE A 1 72 ? 15.867 -0.210 1.790 1.00 86.94 72 ILE A O 1
ATOM 622 N N . ASP A 1 73 ? 15.463 -2.343 2.380 1.00 83.94 73 ASP A N 1
ATOM 623 C CA . ASP A 1 73 ? 14.134 -2.073 2.914 1.00 83.94 73 ASP A CA 1
ATOM 624 C C . ASP A 1 73 ? 14.191 -1.200 4.151 1.00 83.94 73 ASP A C 1
ATOM 626 O O . ASP A 1 73 ? 14.569 -1.635 5.243 1.00 83.94 73 ASP A O 1
ATOM 630 N N . GLN A 1 74 ? 13.753 0.037 3.971 1.00 86.06 74 GLN A N 1
ATOM 631 C CA . GLN A 1 74 ? 13.623 0.968 5.068 1.00 86.06 74 GLN A CA 1
ATOM 632 C C . GLN A 1 74 ? 12.290 0.744 5.787 1.00 86.06 74 GLN A C 1
ATOM 634 O O . GLN A 1 74 ? 11.260 0.512 5.146 1.00 86.06 74 GLN A O 1
ATOM 639 N N . PRO A 1 75 ? 12.278 0.804 7.128 1.00 86.56 75 PRO A N 1
ATOM 640 C CA . PRO A 1 75 ? 11.031 0.752 7.870 1.00 86.56 75 PRO A CA 1
ATOM 641 C C . PRO A 1 75 ? 10.161 1.977 7.532 1.00 86.56 75 PRO A C 1
ATOM 643 O O . PRO A 1 75 ? 10.693 3.065 7.299 1.00 86.56 75 PRO A O 1
ATOM 646 N N . PRO A 1 76 ? 8.827 1.832 7.542 1.00 87.62 76 PRO A N 1
ATOM 647 C CA . PRO A 1 76 ? 7.924 2.945 7.287 1.00 87.62 76 PRO A CA 1
ATOM 648 C C . PRO A 1 76 ? 8.017 3.990 8.407 1.00 87.62 76 PRO A C 1
ATOM 650 O O . PRO A 1 76 ? 8.099 3.651 9.596 1.00 87.62 76 PRO A O 1
ATOM 653 N N . LYS A 1 77 ? 7.947 5.273 8.049 1.00 88.75 77 LYS A N 1
ATOM 654 C CA . LYS A 1 77 ? 7.751 6.349 9.020 1.00 88.75 77 LYS A CA 1
ATOM 655 C C . LYS A 1 77 ? 6.257 6.461 9.286 1.00 88.75 77 LYS A C 1
ATOM 657 O O . LYS A 1 77 ? 5.468 6.702 8.380 1.00 88.75 77 LYS A O 1
ATOM 662 N N . VAL A 1 78 ? 5.875 6.271 10.540 1.00 88.00 78 VAL A N 1
ATOM 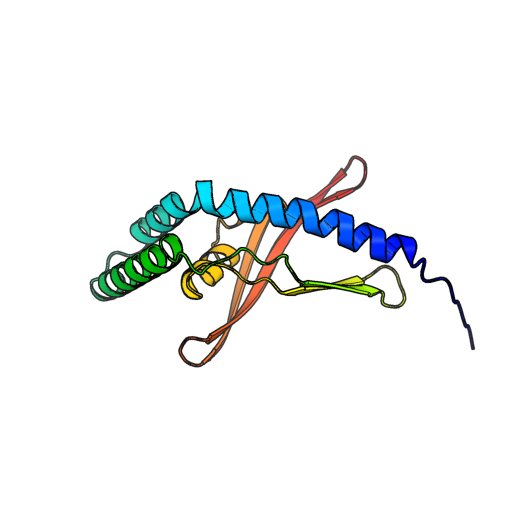663 C CA . VAL A 1 78 ? 4.483 6.331 10.989 1.00 88.00 78 VAL A CA 1
ATOM 664 C C . VAL A 1 78 ? 4.361 7.468 11.990 1.00 88.00 78 VAL A C 1
ATOM 666 O O . VAL A 1 78 ? 5.162 7.556 12.921 1.00 88.00 78 VAL A O 1
ATOM 669 N N . GLN A 1 79 ? 3.386 8.344 11.777 1.00 86.12 79 GLN A N 1
ATOM 670 C CA . GLN A 1 79 ? 3.027 9.421 12.687 1.00 86.12 79 GLN A CA 1
ATOM 671 C C . GLN A 1 79 ? 1.536 9.325 12.988 1.00 86.12 79 GLN A C 1
ATOM 673 O O . GLN A 1 79 ? 0.713 9.264 12.078 1.00 86.12 79 GLN A O 1
ATOM 678 N N . VAL A 1 80 ? 1.190 9.333 14.271 1.00 85.88 80 VAL A N 1
ATOM 679 C CA . VAL A 1 80 ? -0.196 9.326 14.740 1.00 85.88 80 VAL A CA 1
ATOM 680 C C . VAL A 1 80 ? -0.427 10.629 15.485 1.00 85.88 80 VAL A C 1
ATOM 682 O O . VAL A 1 80 ? 0.283 10.927 16.443 1.00 85.88 80 VAL A O 1
ATOM 685 N N . LYS A 1 81 ? -1.398 11.417 15.032 1.00 84.06 81 LYS A N 1
ATOM 686 C CA . LYS A 1 81 ? -1.844 12.635 15.706 1.00 84.06 81 LYS A CA 1
ATOM 687 C C . LYS A 1 81 ? -3.245 12.403 16.249 1.00 84.06 81 LYS A C 1
ATOM 689 O O . LYS A 1 81 ? -4.178 12.182 15.480 1.00 84.06 81 LYS A O 1
ATOM 694 N N . THR A 1 82 ? -3.394 12.463 17.563 1.00 78.88 82 THR A N 1
ATOM 695 C CA . THR A 1 82 ? -4.710 12.454 18.206 1.00 78.88 82 THR A CA 1
ATOM 696 C C . THR A 1 82 ? -5.334 13.836 18.043 1.00 78.88 82 THR A C 1
ATOM 698 O O . THR A 1 82 ? -4.674 14.842 18.302 1.00 78.88 82 THR A O 1
ATOM 701 N N . GLN A 1 83 ? -6.579 13.898 17.581 1.00 75.88 83 GLN A N 1
ATOM 702 C CA . GLN A 1 83 ? -7.371 15.126 17.613 1.00 75.88 83 GLN A CA 1
ATOM 703 C C . GLN A 1 83 ? -8.410 15.023 18.726 1.00 75.88 83 GLN A C 1
ATOM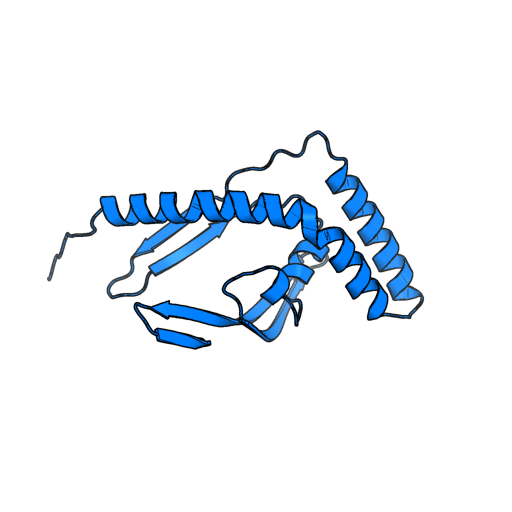 705 O O . GLN A 1 83 ? -8.716 13.922 19.179 1.00 75.88 83 GLN A O 1
ATOM 710 N N . ASN A 1 84 ? -8.932 16.160 19.191 1.00 69.62 84 ASN A N 1
ATOM 711 C CA . ASN A 1 84 ? -9.972 16.166 20.218 1.00 69.62 84 ASN A CA 1
ATOM 712 C C . ASN A 1 84 ? -11.155 15.295 19.764 1.00 69.62 84 ASN A C 1
ATOM 714 O O . ASN A 1 84 ? -11.731 15.536 18.705 1.00 69.62 84 ASN A O 1
ATOM 718 N N . GLY A 1 85 ? -11.501 14.291 20.570 1.00 69.75 85 GLY A N 1
ATOM 719 C CA . GLY A 1 85 ? -12.513 13.288 20.238 1.00 69.75 85 GLY A CA 1
ATOM 720 C C . GLY A 1 85 ? -11.914 11.897 20.019 1.00 69.75 85 GLY A C 1
ATOM 721 O O . GLY A 1 85 ? -10.850 11.571 20.537 1.00 69.75 85 GLY A O 1
ATOM 722 N N . SER A 1 86 ? -12.634 11.051 19.284 1.00 69.06 86 SER A N 1
ATOM 723 C CA . SER A 1 86 ? -12.304 9.632 19.076 1.00 69.06 86 SER A CA 1
ATOM 724 C C . SER A 1 86 ? -11.508 9.347 17.797 1.00 69.06 86 SER A C 1
ATOM 726 O O . SER A 1 86 ? -11.143 8.198 17.549 1.00 69.06 86 SER A O 1
ATOM 728 N N . PHE A 1 87 ? -11.236 10.364 16.976 1.00 75.81 87 PHE A N 1
ATOM 729 C CA . PHE A 1 87 ? -10.547 10.206 15.696 1.00 75.81 87 PHE A CA 1
ATOM 730 C C . PHE A 1 87 ? -9.049 10.511 15.810 1.00 75.81 87 PHE A C 1
ATOM 732 O O . PHE A 1 87 ? -8.621 11.430 16.513 1.00 75.81 87 PHE A O 1
ATOM 739 N N . CYS A 1 88 ? -8.237 9.752 15.074 1.00 78.94 88 CYS A N 1
ATOM 740 C CA . 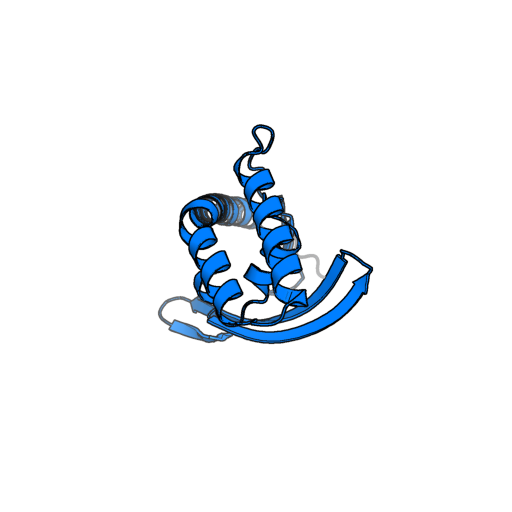CYS A 1 88 ? -6.802 9.978 14.947 1.00 78.94 88 CYS A CA 1
ATOM 741 C C . CYS A 1 88 ? -6.408 10.171 13.478 1.00 78.94 88 CYS A C 1
ATOM 743 O O . CYS A 1 88 ? -6.944 9.528 12.577 1.00 78.94 88 CYS A O 1
ATOM 745 N N . HIS A 1 89 ? -5.441 11.054 13.241 1.00 81.50 89 HIS A N 1
ATOM 746 C CA . HIS A 1 89 ? -4.798 11.206 11.944 1.00 81.50 89 HIS A CA 1
ATOM 747 C C . HIS A 1 89 ? -3.542 10.348 11.891 1.00 81.50 89 HIS A C 1
ATOM 749 O O . HIS A 1 89 ? -2.570 10.596 12.607 1.00 81.50 89 HIS A O 1
ATOM 755 N N . LEU A 1 90 ? -3.574 9.345 11.022 1.00 85.31 90 LEU A N 1
ATOM 756 C CA . LEU A 1 90 ? -2.462 8.454 10.736 1.00 85.31 90 LEU A CA 1
ATOM 757 C C . LEU A 1 90 ? -1.773 8.912 9.446 1.00 85.31 90 LEU A C 1
ATOM 759 O O . LEU A 1 90 ? -2.370 8.868 8.375 1.00 85.31 90 LEU A O 1
ATOM 763 N N . ASN A 1 91 ? -0.517 9.336 9.549 1.00 86.12 91 ASN A N 1
ATOM 764 C CA . ASN A 1 91 ? 0.345 9.617 8.407 1.00 86.12 91 ASN A CA 1
ATOM 765 C C . ASN A 1 91 ? 1.405 8.514 8.293 1.00 86.12 91 ASN A C 1
ATOM 767 O O . ASN A 1 91 ? 2.133 8.251 9.254 1.00 86.12 91 ASN A O 1
ATOM 771 N N . ILE A 1 92 ? 1.483 7.867 7.131 1.00 86.19 92 ILE A N 1
ATOM 772 C CA . ILE A 1 92 ? 2.434 6.789 6.849 1.00 86.19 92 ILE A CA 1
ATOM 773 C C . ILE A 1 92 ? 3.231 7.165 5.602 1.00 86.19 92 ILE A C 1
ATOM 775 O O . ILE A 1 92 ? 2.664 7.331 4.528 1.00 86.19 92 ILE A O 1
ATOM 779 N N . GLU A 1 93 ? 4.549 7.231 5.739 1.00 90.31 93 GLU A N 1
ATOM 780 C CA . GLU A 1 93 ? 5.493 7.424 4.640 1.00 90.31 93 GLU A CA 1
ATOM 781 C C . GLU A 1 93 ? 6.329 6.147 4.490 1.00 90.31 93 GLU A C 1
ATOM 783 O O . GLU A 1 93 ? 6.929 5.659 5.454 1.00 90.31 93 GLU A O 1
ATOM 788 N N . VAL A 1 94 ? 6.338 5.571 3.286 1.00 88.50 94 VAL A N 1
ATOM 789 C CA . VAL A 1 94 ? 7.010 4.300 2.982 1.00 88.50 94 VAL A CA 1
ATOM 790 C C . VAL A 1 94 ? 7.830 4.442 1.711 1.00 88.50 94 VAL A C 1
ATOM 792 O O . VAL A 1 94 ? 7.323 4.907 0.694 1.00 88.50 94 VAL A O 1
ATOM 795 N N . ASN A 1 95 ? 9.065 3.949 1.754 1.00 89.12 95 ASN A N 1
ATOM 796 C CA . ASN A 1 95 ? 9.886 3.754 0.566 1.00 89.12 95 ASN A CA 1
ATOM 797 C C . ASN A 1 95 ? 9.612 2.357 -0.003 1.00 89.12 95 ASN A C 1
ATOM 799 O O . ASN A 1 95 ? 9.812 1.352 0.681 1.00 89.12 95 ASN A O 1
ATOM 803 N N . VAL A 1 96 ? 9.138 2.288 -1.248 1.00 86.81 96 VAL A N 1
ATOM 804 C CA . VAL A 1 96 ? 8.774 1.031 -1.915 1.00 86.81 96 VAL A CA 1
ATOM 805 C C . VAL A 1 96 ? 9.741 0.769 -3.064 1.00 86.81 96 VAL A C 1
ATOM 807 O O . VAL A 1 96 ? 9.922 1.624 -3.925 1.00 86.81 96 VAL A O 1
ATOM 810 N N . GLY A 1 97 ? 10.341 -0.422 -3.088 1.00 88.31 97 GLY A N 1
ATOM 811 C CA . GLY A 1 97 ? 11.305 -0.846 -4.110 1.00 88.31 97 GLY A CA 1
ATOM 812 C C . GLY A 1 97 ? 10.624 -1.284 -5.401 1.00 88.31 97 GLY A C 1
ATOM 813 O O . GLY A 1 97 ? 10.793 -2.419 -5.832 1.00 88.31 97 GLY A O 1
ATOM 814 N N . LEU A 1 98 ? 9.778 -0.420 -5.957 1.00 87.06 98 LEU A N 1
ATOM 815 C CA . LEU A 1 98 ? 8.984 -0.661 -7.155 1.00 87.06 98 LEU A CA 1
ATOM 816 C C . LEU A 1 98 ? 8.922 0.619 -8.000 1.00 87.06 98 LEU A C 1
ATOM 818 O O . LEU A 1 98 ? 8.963 1.719 -7.445 1.00 87.06 98 LEU A O 1
ATOM 822 N N . PRO A 1 99 ? 8.736 0.508 -9.327 1.00 87.00 99 PRO A N 1
ATOM 823 C CA . PRO A 1 99 ? 8.427 1.662 -10.163 1.00 87.00 99 PRO A CA 1
ATOM 824 C C . PRO A 1 99 ? 7.160 2.387 -9.670 1.00 87.00 99 PRO A C 1
ATOM 826 O O . PRO A 1 99 ? 6.200 1.707 -9.288 1.00 87.00 99 PRO A O 1
ATOM 829 N N . PRO A 1 100 ? 7.096 3.733 -9.738 1.00 84.50 100 PRO A N 1
ATOM 830 C CA . PRO A 1 100 ? 5.918 4.500 -9.320 1.00 84.50 100 PRO A CA 1
ATOM 831 C C . PRO A 1 100 ? 4.606 4.014 -9.952 1.00 84.50 100 PRO A C 1
ATOM 833 O O . PRO A 1 100 ? 3.595 3.897 -9.265 1.00 84.50 100 PRO A O 1
ATOM 836 N N . GLU A 1 101 ? 4.640 3.640 -11.234 1.00 82.56 101 GLU A N 1
ATOM 837 C CA . GLU A 1 101 ? 3.486 3.087 -11.952 1.00 82.56 101 GLU A CA 1
ATOM 838 C C . GLU A 1 101 ? 3.004 1.756 -11.353 1.00 82.56 101 GLU A C 1
ATOM 840 O O . GLU A 1 101 ? 1.805 1.555 -11.164 1.00 82.56 101 GLU A O 1
ATOM 845 N N . SER A 1 102 ? 3.922 0.864 -10.970 1.00 84.62 102 SER A N 1
ATOM 846 C CA . SER A 1 102 ? 3.573 -0.395 -10.303 1.00 84.62 102 SER A CA 1
ATOM 847 C C . SER A 1 102 ? 2.946 -0.153 -8.934 1.00 84.62 102 SER A C 1
ATOM 849 O O . SER A 1 102 ? 1.946 -0.786 -8.602 1.00 84.62 102 SER A O 1
ATOM 851 N N . VAL A 1 103 ? 3.503 0.776 -8.147 1.00 85.88 103 VAL A N 1
ATOM 852 C CA . VAL A 1 103 ? 2.946 1.149 -6.836 1.00 85.88 103 VAL A CA 1
ATOM 853 C C . VAL A 1 103 ? 1.529 1.678 -7.014 1.00 85.88 103 VAL A C 1
ATOM 855 O O . VAL A 1 103 ? 0.595 1.178 -6.392 1.00 85.88 103 VAL A O 1
ATOM 858 N N . TYR A 1 104 ? 1.354 2.632 -7.920 1.00 82.81 104 TYR A N 1
ATOM 859 C CA . TYR A 1 104 ? 0.060 3.209 -8.233 1.00 82.81 104 TYR A CA 1
ATOM 860 C C . TYR A 1 104 ? -0.965 2.144 -8.652 1.00 82.81 104 TYR A C 1
ATOM 862 O O . TYR A 1 104 ? -2.082 2.117 -8.126 1.00 82.81 104 TYR A O 1
ATOM 870 N N . ASN A 1 105 ? -0.579 1.223 -9.538 1.00 81.50 105 ASN A N 1
ATOM 871 C CA . ASN A 1 105 ? -1.452 0.145 -9.991 1.00 81.50 105 ASN A CA 1
ATOM 872 C C . ASN A 1 105 ? -1.874 -0.765 -8.831 1.00 81.50 105 ASN A C 1
ATOM 874 O O . ASN A 1 105 ? -3.043 -1.114 -8.758 1.00 81.50 105 ASN A O 1
ATOM 878 N N . ILE A 1 106 ? -0.994 -1.084 -7.872 1.00 83.62 106 ILE A N 1
ATOM 879 C CA . ILE A 1 106 ? -1.348 -1.895 -6.688 1.00 83.62 106 ILE A CA 1
ATOM 880 C C . ILE A 1 106 ? -2.466 -1.241 -5.865 1.00 83.62 106 ILE A C 1
ATOM 882 O O . ILE A 1 106 ? -3.422 -1.914 -5.475 1.00 83.62 106 ILE A O 1
ATOM 886 N N . PHE A 1 107 ? -2.353 0.058 -5.582 1.00 80.31 107 PHE A N 1
ATOM 887 C CA . PHE A 1 107 ? -3.326 0.765 -4.740 1.00 80.31 107 PHE A CA 1
ATOM 888 C C . PHE A 1 107 ? -4.655 1.006 -5.451 1.00 80.31 107 PHE A C 1
ATOM 890 O O . PHE A 1 107 ? -5.716 0.970 -4.823 1.00 80.31 107 PHE A O 1
ATOM 897 N N . THR A 1 108 ? -4.600 1.232 -6.760 1.00 75.88 108 THR A N 1
ATOM 898 C CA . THR A 1 108 ? -5.760 1.632 -7.557 1.00 75.88 108 THR A CA 1
ATOM 899 C C . THR A 1 108 ? -6.425 0.480 -8.311 1.00 75.88 108 THR A C 1
ATOM 901 O O . THR A 1 108 ? -7.459 0.710 -8.939 1.00 75.88 108 THR A O 1
ATOM 904 N N . HIS A 1 109 ? -5.873 -0.740 -8.251 1.00 76.81 109 HIS A N 1
ATOM 905 C CA . HIS A 1 109 ? -6.450 -1.907 -8.918 1.00 76.81 109 HIS A CA 1
ATOM 906 C C . HIS A 1 109 ? -7.869 -2.192 -8.389 1.00 76.81 109 HIS A C 1
ATOM 908 O O . HIS A 1 109 ? -8.077 -2.175 -7.171 1.00 76.81 109 HIS A O 1
ATOM 914 N N . PRO A 1 110 ? -8.843 -2.526 -9.251 1.00 68.44 110 PRO A N 1
ATOM 915 C CA . PRO A 1 110 ? -10.185 -2.902 -8.799 1.00 68.44 110 PRO A CA 1
ATOM 916 C C . PRO A 1 110 ? -10.169 -4.145 -7.887 1.00 68.44 110 PRO A C 1
ATOM 918 O O . PRO A 1 110 ? -10.915 -4.216 -6.915 1.00 68.44 110 PRO A O 1
ATOM 921 N N . ASP A 1 111 ? -9.251 -5.086 -8.135 1.00 73.44 111 ASP A N 1
ATOM 922 C CA . ASP A 1 111 ? -8.982 -6.258 -7.276 1.00 73.44 111 ASP A CA 1
ATOM 923 C C . ASP A 1 111 ? -7.830 -6.035 -6.265 1.00 73.44 111 ASP A C 1
ATOM 925 O O . ASP A 1 111 ? -7.002 -6.913 -6.004 1.00 73.44 111 ASP A O 1
ATOM 929 N N . ASN A 1 112 ? -7.716 -4.833 -5.692 1.00 75.75 112 ASN A N 1
ATOM 930 C CA . ASN A 1 112 ? -6.638 -4.519 -4.746 1.00 75.75 112 ASN A CA 1
ATOM 931 C C . ASN A 1 112 ? -6.747 -5.255 -3.392 1.00 75.75 112 ASN A C 1
ATOM 933 O O . ASN A 1 112 ? -5.751 -5.357 -2.668 1.00 75.75 112 ASN A O 1
ATOM 937 N N . LYS A 1 113 ? -7.910 -5.845 -3.068 1.00 72.50 113 LYS A N 1
ATOM 938 C CA . LYS A 1 113 ? -8.124 -6.704 -1.884 1.00 72.50 113 LYS A CA 1
ATOM 939 C C . LYS A 1 113 ? -7.118 -7.848 -1.804 1.00 72.50 113 LYS A C 1
ATOM 941 O O . LYS A 1 113 ? -6.784 -8.339 -0.726 1.00 72.50 113 LYS A O 1
ATOM 946 N N . ARG A 1 114 ? -6.583 -8.269 -2.955 1.00 73.56 114 ARG A N 1
ATOM 947 C CA . ARG A 1 114 ? -5.532 -9.275 -3.001 1.00 73.56 114 ARG A CA 1
ATOM 948 C C . ARG A 1 114 ? -4.257 -8.783 -2.336 1.00 73.56 114 ARG A C 1
ATOM 950 O O . ARG A 1 114 ? -3.538 -9.606 -1.782 1.00 73.56 114 ARG A O 1
ATOM 957 N N . TYR A 1 115 ? -3.961 -7.487 -2.366 1.00 71.38 115 TYR A N 1
ATOM 958 C CA . TYR A 1 115 ? -2.760 -6.874 -1.795 1.00 71.38 115 TYR A CA 1
ATOM 959 C C . TYR A 1 115 ? -2.973 -6.441 -0.343 1.00 71.38 115 TYR A C 1
ATOM 961 O O . TYR A 1 115 ? -2.077 -6.641 0.473 1.00 71.38 115 TYR A O 1
ATOM 969 N N . PHE A 1 116 ? -4.171 -5.975 0.006 1.00 77.62 116 PHE A N 1
ATOM 970 C CA . PHE A 1 116 ? -4.462 -5.415 1.323 1.00 77.62 116 PHE A CA 1
ATOM 971 C C . PHE A 1 116 ? -5.513 -6.239 2.073 1.00 77.62 116 PHE A C 1
ATOM 973 O O . PHE A 1 116 ? -6.667 -6.306 1.669 1.00 77.62 116 PHE A O 1
ATOM 980 N N . LYS A 1 117 ? -5.132 -6.825 3.216 1.00 70.50 117 LYS A N 1
ATOM 981 C CA . LYS A 1 117 ? -6.008 -7.717 4.005 1.00 70.50 117 LYS A CA 1
ATOM 982 C C . LYS A 1 117 ? -7.328 -7.076 4.449 1.00 70.50 117 LYS A C 1
ATOM 984 O O . LYS A 1 117 ? -8.334 -7.774 4.549 1.00 70.50 117 LYS A O 1
ATOM 989 N N . ASN A 1 118 ? -7.300 -5.777 4.738 1.00 72.00 118 ASN A N 1
ATOM 990 C CA . ASN A 1 118 ? -8.439 -5.064 5.310 1.00 72.00 118 ASN A CA 1
ATOM 991 C C . ASN A 1 118 ? -9.181 -4.201 4.288 1.00 72.00 118 ASN A C 1
ATOM 993 O O . ASN A 1 118 ? -10.243 -3.701 4.629 1.00 72.00 118 ASN A O 1
ATOM 997 N N . ILE A 1 119 ? -8.684 -4.052 3.055 1.00 75.00 119 ILE A N 1
ATOM 998 C CA . ILE A 1 119 ? -9.423 -3.368 1.986 1.00 75.00 119 ILE A CA 1
ATOM 999 C C . ILE A 1 119 ? -10.274 -4.415 1.271 1.00 75.00 119 ILE A C 1
ATOM 1001 O O . ILE A 1 119 ? -9.774 -5.446 0.822 1.00 75.00 119 ILE A O 1
ATOM 1005 N N . LYS A 1 120 ? -11.582 -4.175 1.214 1.00 74.56 120 LYS A N 1
ATOM 1006 C CA . LYS A 1 120 ? -12.563 -5.068 0.595 1.00 74.56 120 LYS A CA 1
ATOM 1007 C C . LYS A 1 120 ? -12.764 -4.762 -0.879 1.00 74.56 120 LYS A C 1
ATOM 1009 O O . LYS A 1 120 ? -12.831 -5.701 -1.668 1.00 74.56 120 LYS A O 1
ATOM 1014 N N . GLU A 1 121 ? -12.847 -3.486 -1.233 1.00 75.75 121 GLU A N 1
ATOM 1015 C CA . GLU A 1 121 ? -13.037 -3.046 -2.615 1.00 75.75 121 GLU A CA 1
ATOM 1016 C C . GLU A 1 121 ? -12.550 -1.608 -2.815 1.00 75.75 121 GLU A C 1
ATOM 1018 O O . GLU A 1 121 ? -12.555 -0.798 -1.885 1.00 75.75 121 GLU A O 1
ATOM 1023 N N . CYS A 1 122 ? -12.174 -1.285 -4.050 1.00 78.06 122 CYS A N 1
ATOM 1024 C CA . CYS A 1 122 ? -12.009 0.085 -4.513 1.00 78.06 122 CYS A CA 1
ATOM 1025 C C . CYS A 1 122 ? -13.361 0.572 -5.058 1.00 78.06 122 CYS A C 1
ATOM 1027 O O . CYS A 1 122 ? -13.803 0.098 -6.100 1.00 78.06 122 CYS A O 1
ATOM 1029 N N . ILE A 1 123 ? -14.034 1.473 -4.337 1.00 81.81 123 ILE A N 1
ATOM 1030 C CA . ILE A 1 123 ? -15.366 1.991 -4.695 1.00 81.81 123 ILE A CA 1
ATOM 1031 C C . ILE A 1 123 ? -15.249 2.990 -5.847 1.00 81.81 123 ILE A C 1
ATOM 1033 O O . ILE A 1 123 ? -16.042 2.970 -6.784 1.00 81.81 123 ILE A O 1
ATOM 1037 N N . SER A 1 124 ? -14.268 3.892 -5.776 1.00 82.00 124 SER A N 1
ATOM 1038 C CA . SER A 1 124 ? -14.055 4.892 -6.819 1.00 82.00 124 SER A CA 1
ATOM 1039 C C . SER A 1 124 ? -12.604 5.328 -6.906 1.00 82.00 124 SER A C 1
ATOM 1041 O O . SER A 1 124 ? -11.902 5.400 -5.898 1.00 82.00 124 SER A O 1
ATOM 1043 N N . ARG A 1 125 ? -12.199 5.731 -8.107 1.00 81.38 125 ARG A N 1
ATOM 1044 C CA . ARG A 1 125 ? -10.896 6.318 -8.407 1.00 81.38 125 ARG A CA 1
ATOM 1045 C C . ARG A 1 125 ? -11.109 7.556 -9.264 1.00 81.38 125 ARG A C 1
ATOM 1047 O O . ARG A 1 125 ? -11.755 7.473 -10.304 1.00 81.38 125 ARG A O 1
ATOM 1054 N N . LYS A 1 126 ? -10.545 8.684 -8.846 1.00 82.88 126 LYS A N 1
ATOM 1055 C CA . LYS A 1 126 ? -10.597 9.947 -9.579 1.00 82.88 126 LYS A CA 1
ATOM 1056 C C . LYS A 1 126 ? -9.199 10.541 -9.667 1.00 82.88 126 LYS A C 1
ATOM 1058 O O . LYS A 1 126 ? -8.554 10.759 -8.649 1.00 82.88 126 LYS A O 1
ATOM 1063 N N . VAL A 1 127 ? -8.728 10.799 -10.881 1.00 83.06 127 VAL A N 1
ATOM 1064 C CA . VAL A 1 127 ? -7.475 11.533 -11.098 1.00 83.06 127 VAL A CA 1
ATOM 1065 C C . VAL A 1 127 ? -7.755 13.008 -10.841 1.00 83.06 127 VAL A C 1
ATOM 1067 O O . VAL A 1 127 ? -8.652 13.578 -11.457 1.00 83.06 127 VAL A O 1
ATOM 1070 N N . LEU A 1 128 ? -7.040 13.596 -9.885 1.00 85.56 128 LEU A N 1
ATOM 1071 C CA . LEU A 1 128 ? -7.147 15.016 -9.557 1.00 85.56 128 LEU A CA 1
ATOM 1072 C C . LEU A 1 128 ? -6.147 15.841 -10.368 1.00 85.56 128 LEU A C 1
ATOM 1074 O O . LEU A 1 128 ? -6.479 16.939 -10.801 1.00 85.56 128 LEU A O 1
ATOM 1078 N N . MET A 1 129 ? -4.934 15.316 -10.560 1.00 84.31 129 MET A N 1
ATOM 1079 C CA . MET A 1 129 ? -3.836 16.036 -11.203 1.00 84.31 129 MET A CA 1
ATOM 1080 C C . MET A 1 129 ? -2.835 15.063 -11.828 1.00 84.31 129 MET A C 1
ATOM 1082 O O . MET A 1 129 ? -2.568 14.001 -11.262 1.00 84.31 129 MET A O 1
ATOM 1086 N N . GLU A 1 130 ? -2.285 15.431 -12.981 1.00 81.12 130 GLU A N 1
ATOM 1087 C CA . GLU A 1 130 ? -1.300 14.643 -13.725 1.00 81.12 130 GLU A CA 1
ATOM 1088 C C . GLU A 1 130 ? -0.172 15.576 -14.188 1.00 81.12 130 GLU A C 1
ATOM 1090 O O . GLU A 1 130 ? -0.342 16.378 -15.103 1.00 81.12 130 GLU A O 1
ATOM 1095 N N . GLU A 1 131 ? 0.968 15.507 -13.501 1.00 79.50 131 GLU A N 1
ATOM 1096 C CA . GLU A 1 131 ? 2.177 16.287 -13.775 1.00 79.50 131 GLU A CA 1
ATOM 1097 C C . GLU A 1 131 ? 3.287 15.346 -14.253 1.00 79.50 131 GLU A C 1
ATOM 1099 O O . GLU A 1 131 ? 4.111 14.858 -13.475 1.00 79.50 131 GLU A O 1
ATOM 1104 N N . GLY A 1 132 ? 3.302 15.052 -15.554 1.00 75.12 132 GLY A N 1
ATOM 1105 C CA . GLY A 1 132 ? 4.313 14.179 -16.155 1.00 75.12 132 GLY A CA 1
ATOM 1106 C C . GLY A 1 132 ? 4.330 12.784 -15.504 1.00 75.12 132 GLY A C 1
ATOM 1107 O O . GLY A 1 132 ? 3.356 12.050 -15.650 1.00 75.12 132 GLY A O 1
ATOM 1108 N N . PRO A 1 133 ? 5.415 12.366 -14.814 1.00 61.75 133 PRO A N 1
ATOM 1109 C CA . PRO A 1 133 ? 5.464 11.071 -14.133 1.00 61.75 133 PRO A CA 1
ATOM 1110 C C . PRO A 1 133 ? 4.696 11.033 -12.799 1.00 61.75 133 PRO A C 1
ATOM 1112 O O . PRO A 1 133 ? 4.568 9.955 -12.217 1.00 61.75 133 PRO A O 1
ATOM 1115 N N . MET A 1 134 ? 4.230 12.174 -12.281 1.00 66.88 134 MET A N 1
ATOM 1116 C CA . MET A 1 134 ? 3.499 12.257 -11.016 1.00 66.88 134 MET A CA 1
ATOM 1117 C C . MET A 1 134 ? 1.995 12.340 -11.258 1.00 66.88 134 MET A C 1
ATOM 1119 O O . MET A 1 134 ? 1.518 13.119 -12.079 1.00 66.88 134 MET A O 1
ATOM 1123 N N . GLN A 1 135 ? 1.234 11.552 -10.499 1.00 76.00 135 GLN A N 1
ATOM 1124 C CA . GLN A 1 135 ? -0.220 11.550 -10.567 1.00 76.00 135 GLN A CA 1
ATOM 1125 C C . GLN A 1 135 ? -0.819 11.612 -9.167 1.00 76.00 135 GLN A C 1
ATOM 1127 O O . GLN A 1 135 ? -0.535 10.767 -8.315 1.00 76.00 135 GLN A O 1
ATOM 1132 N N . THR A 1 136 ? -1.698 12.586 -8.958 1.00 80.12 136 THR A N 1
ATOM 1133 C CA . THR A 1 136 ? -2.503 12.706 -7.746 1.00 80.12 136 THR A CA 1
ATOM 1134 C C . THR A 1 136 ? -3.878 12.119 -8.018 1.00 80.12 136 THR A C 1
ATOM 1136 O O . THR A 1 136 ? -4.596 12.553 -8.921 1.00 80.12 136 THR A O 1
ATOM 1139 N N . VAL A 1 137 ? -4.257 11.127 -7.220 1.00 79.00 137 VAL A N 1
ATOM 1140 C CA . VAL A 1 137 ? -5.543 10.433 -7.310 1.00 79.00 137 VAL A CA 1
ATOM 1141 C C . VAL A 1 137 ? -6.254 10.453 -5.974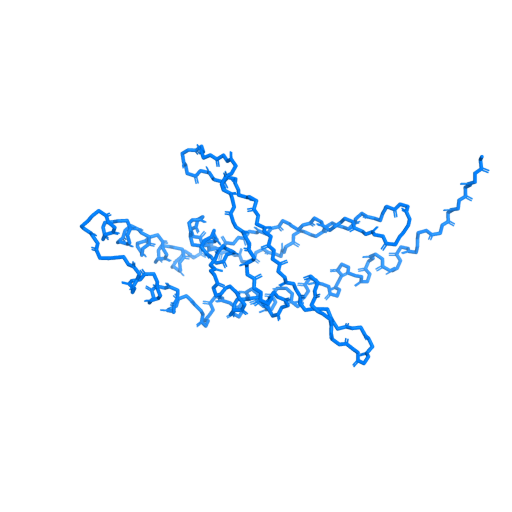 1.00 79.00 137 VAL A C 1
ATOM 1143 O O . VAL A 1 137 ? -5.669 10.152 -4.937 1.00 79.00 137 VAL A O 1
ATOM 1146 N N . GLU A 1 138 ? -7.547 10.724 -6.030 1.00 84.06 138 GLU A N 1
ATOM 1147 C CA . GLU A 1 138 ? -8.474 10.447 -4.949 1.00 84.06 138 GLU A CA 1
ATOM 1148 C C . GLU A 1 138 ? -9.034 9.035 -5.132 1.00 84.06 138 GLU A C 1
ATOM 1150 O O . GLU A 1 138 ? -9.544 8.679 -6.201 1.00 84.06 138 GLU A O 1
ATOM 1155 N N . VAL A 1 139 ? -8.937 8.216 -4.089 1.00 82.75 139 VAL A N 1
ATOM 1156 C CA . VAL A 1 139 ? -9.444 6.843 -4.098 1.00 82.75 139 VAL A CA 1
ATOM 1157 C C . VAL A 1 139 ? -10.372 6.660 -2.905 1.00 82.75 139 VAL A C 1
ATOM 1159 O O . VAL A 1 139 ? -9.992 6.950 -1.774 1.00 82.75 139 VAL A O 1
ATOM 1162 N N . LYS A 1 140 ? -11.580 6.146 -3.151 1.00 83.50 140 LYS A N 1
ATOM 1163 C CA . LYS A 1 140 ? -12.501 5.695 -2.101 1.00 83.50 140 LYS A CA 1
ATOM 1164 C C . LYS A 1 140 ? -12.465 4.181 -2.051 1.00 83.50 140 LYS A C 1
ATOM 1166 O O . LYS A 1 140 ? -12.644 3.525 -3.076 1.00 83.50 140 LYS A O 1
ATOM 1171 N N . GLN A 1 141 ? -12.235 3.627 -0.871 1.00 82.31 141 GLN A N 1
ATOM 1172 C CA . GLN A 1 141 ? -12.120 2.188 -0.658 1.00 82.31 141 GLN A CA 1
ATOM 1173 C C . GLN A 1 141 ? -13.022 1.780 0.495 1.00 82.31 141 GLN A C 1
ATOM 1175 O O . GLN A 1 141 ? -13.085 2.498 1.488 1.00 82.31 141 GLN A O 1
ATOM 1180 N N . ALA A 1 142 ? -13.677 0.626 0.367 1.00 83.25 142 ALA A N 1
ATOM 1181 C CA . ALA A 1 142 ? -14.348 0.016 1.502 1.00 83.25 142 ALA A CA 1
ATOM 1182 C C . ALA A 1 142 ? -13.351 -0.861 2.255 1.00 83.25 142 ALA A C 1
ATOM 1184 O O . ALA A 1 142 ? -12.644 -1.668 1.640 1.00 83.25 142 ALA A O 1
ATOM 1185 N N . ALA A 1 143 ? -13.327 -0.763 3.574 1.00 81.31 143 ALA A N 1
ATOM 1186 C CA . ALA A 1 143 ? -12.524 -1.600 4.442 1.00 81.31 143 ALA A CA 1
ATOM 1187 C C . ALA A 1 143 ? -13.401 -2.520 5.298 1.00 81.31 143 ALA A C 1
ATOM 1189 O O . ALA A 1 143 ? -14.560 -2.241 5.595 1.00 81.31 143 ALA A O 1
ATOM 1190 N N . ALA A 1 144 ? -12.844 -3.658 5.699 1.00 76.44 144 ALA A N 1
ATOM 1191 C CA . ALA A 1 144 ? -13.445 -4.484 6.732 1.00 76.44 144 ALA A CA 1
ATOM 1192 C C . ALA A 1 144 ? -12.901 -4.079 8.092 1.00 76.44 144 ALA A C 1
ATOM 1194 O O . ALA A 1 144 ? -11.704 -4.205 8.354 1.00 76.44 144 ALA A O 1
ATOM 1195 N N . TRP A 1 145 ? -13.809 -3.671 8.968 1.00 74.81 145 TRP A N 1
ATOM 1196 C CA . TRP A 1 145 ? -13.516 -3.444 10.368 1.00 74.81 145 TRP A CA 1
ATOM 1197 C C . TRP A 1 145 ? -14.036 -4.623 11.187 1.00 74.81 145 TRP A C 1
ATOM 1199 O O . TRP A 1 145 ? -15.211 -4.987 11.103 1.00 74.81 145 TRP A O 1
ATOM 1209 N N . LYS A 1 146 ? -13.161 -5.218 12.002 1.00 69.94 146 LYS A N 1
ATOM 1210 C CA . LYS A 1 146 ? -13.551 -6.195 13.024 1.00 69.94 146 LYS A CA 1
ATOM 1211 C C . LYS A 1 146 ? -13.495 -5.528 14.388 1.00 69.94 146 LYS A C 1
ATOM 1213 O O . LYS A 1 146 ? -12.417 -5.140 14.829 1.00 69.94 146 LYS A O 1
ATOM 1218 N N . PHE A 1 147 ? -14.646 -5.392 15.036 1.00 63.62 147 PHE A N 1
ATOM 1219 C CA . PHE A 1 147 ? -14.736 -4.885 16.400 1.00 63.62 147 PHE A CA 1
ATOM 1220 C C . PHE A 1 147 ? -15.444 -5.912 17.270 1.00 63.62 147 PHE A C 1
ATOM 1222 O O . PHE A 1 147 ? -16.594 -6.265 17.006 1.00 63.62 147 PHE A O 1
ATOM 1229 N N . LEU A 1 148 ? -14.742 -6.392 18.299 1.00 77.31 148 LEU A N 1
ATOM 1230 C CA . LEU A 1 148 ? -15.199 -7.476 19.164 1.00 77.31 148 LEU A CA 1
ATOM 1231 C C . LEU A 1 148 ? -15.619 -8.704 18.331 1.00 77.31 148 LEU A C 1
ATOM 1233 O O . LEU A 1 148 ? -14.777 -9.352 17.710 1.00 77.31 148 LEU A O 1
ATOM 1237 N N . TRP A 1 149 ? -16.917 -8.992 18.286 1.00 68.06 149 TRP A N 1
ATOM 1238 C CA . TRP A 1 149 ? -17.508 -10.164 17.641 1.00 68.06 149 TRP A CA 1
ATOM 1239 C C . TRP A 1 149 ? -18.113 -9.839 16.266 1.00 68.06 149 TRP A C 1
ATOM 1241 O O . TRP A 1 149 ? -18.600 -10.741 15.589 1.00 68.06 149 TRP A O 1
ATOM 1251 N N . TRP A 1 150 ? -18.133 -8.565 15.849 1.00 53.25 150 TRP A N 1
ATOM 1252 C CA . TRP A 1 150 ? -18.862 -8.109 14.660 1.00 53.25 150 TRP A CA 1
ATOM 1253 C C . TRP A 1 150 ? -17.906 -7.635 13.564 1.00 53.25 150 TRP A C 1
ATOM 1255 O O . TRP A 1 150 ? -16.878 -7.003 13.819 1.00 53.25 150 TRP A O 1
ATOM 1265 N N . SER A 1 151 ? -18.251 -7.966 12.320 1.00 71.56 151 SER A N 1
ATOM 1266 C CA . SER A 1 151 ? -17.542 -7.503 11.126 1.00 71.56 151 SER A CA 1
ATOM 1267 C C . SER A 1 151 ? -18.444 -6.546 10.362 1.00 71.56 151 SER A C 1
ATOM 1269 O O . SER A 1 151 ? -19.528 -6.942 9.940 1.00 71.56 151 SER A O 1
ATOM 1271 N N . VAL A 1 152 ? -17.994 -5.308 10.171 1.00 73.06 152 VAL A N 1
ATOM 1272 C CA . VAL A 1 152 ? -18.731 -4.275 9.433 1.00 73.06 152 VAL A CA 1
ATOM 1273 C C . VAL A 1 152 ? -17.883 -3.806 8.254 1.00 73.06 152 VAL A C 1
ATOM 1275 O O . VAL A 1 152 ? -16.653 -3.737 8.341 1.00 73.06 152 VAL A O 1
ATOM 1278 N N . LYS A 1 153 ? -18.545 -3.538 7.128 1.00 75.88 153 LYS A N 1
ATOM 1279 C CA . LYS A 1 153 ? -17.946 -2.881 5.966 1.00 75.88 153 LYS A CA 1
ATOM 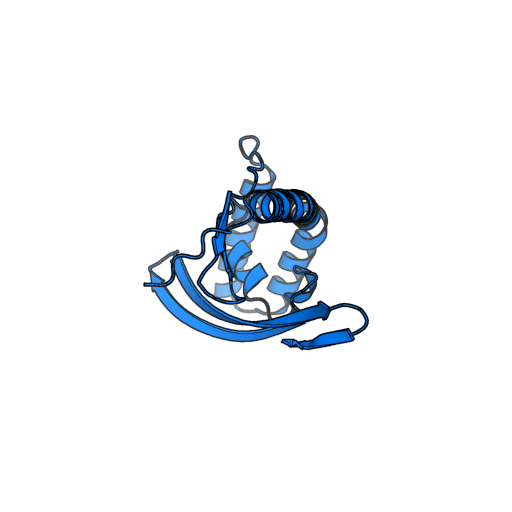1280 C C . LYS A 1 153 ? -18.088 -1.372 6.166 1.00 75.88 153 LYS A C 1
ATOM 1282 O O . LYS A 1 153 ? -19.209 -0.904 6.353 1.00 75.88 153 LYS A O 1
ATOM 1287 N N . ILE A 1 154 ? -16.967 -0.663 6.159 1.00 66.25 154 ILE A N 1
ATOM 1288 C CA . ILE A 1 154 ? -16.876 0.798 6.293 1.00 66.25 154 ILE A CA 1
ATOM 1289 C C . ILE A 1 154 ? -16.274 1.416 5.041 1.00 66.25 154 ILE A C 1
ATOM 1291 O O . ILE A 1 154 ? -15.483 0.707 4.378 1.00 66.25 154 ILE A O 1
#

Radius of gyration: 19.04 Å; chains: 1; bounding box: 41×41×60 Å

pLDDT: mean 71.21, std 14.51, range [29.19, 90.31]